Protein AF-A0AAD8FDP0-F1 (afdb_monomer_lite)

pLDDT: mean 71.99, std 13.49, range [44.97, 88.5]

Secondary structure (DSSP, 8-state):
--EEEEEEESS-EEEEEES-SEEEEEEES-EEEEEEE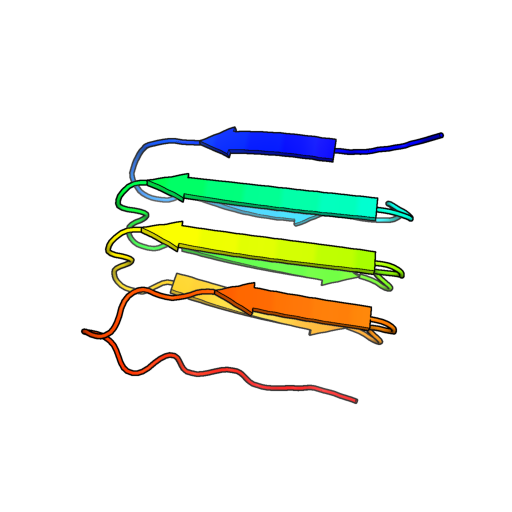ES-SEEEEEEES-EEEEEEEES-SEEEEE--SS-------B-

Organism: Biomphalaria pfeifferi (NCBI:txid112525)

Radius of gyration: 11.82 Å;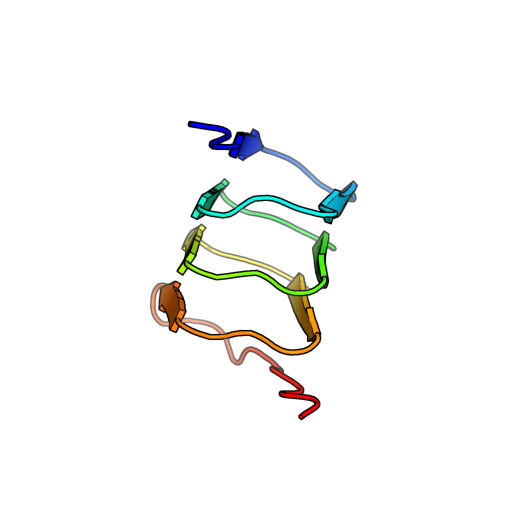 chains: 1; bounding box: 33×24×30 Å

Foldseek 3Di:
DDEDEDEDEDEDDEDEDEDDQEYEAEYEAYECYEYEYEAHEHYEAEYENYYNYAYYYHNYHHYDYDYDPDDDYDHPPDD

Sequence (79 aa):
MLSLLATLSGTMTGYLIELFMYTDITLYNPRYTDITLYNPRYTDITLYNPRYTDITLYNPRYTDITLPIHYFPSFPLLN

Structure (mmCIF, N/CA/C/O backbone):
data_AF-A0AAD8FDP0-F1
#
_entry.id   AF-A0AAD8FDP0-F1
#
loop_
_atom_site.group_PDB
_atom_site.id
_atom_site.type_symbol
_atom_site.label_atom_id
_atom_site.label_alt_id
_atom_site.label_comp_id
_atom_site.label_asym_id
_atom_site.label_entity_id
_atom_site.label_seq_id
_atom_site.pdbx_PDB_ins_code
_atom_site.Cartn_x
_atom_site.Cartn_y
_atom_site.Cartn_z
_atom_site.occupancy
_atom_site.B_iso_or_equiv
_atom_site.auth_seq_id
_atom_site.auth_comp_id
_atom_site.auth_asym_id
_atom_site.auth_atom_id
_atom_site.pdbx_PDB_model_num
ATOM 1 N N . MET A 1 1 ? -21.261 3.037 3.568 1.00 47.97 1 MET A N 1
ATOM 2 C CA . MET A 1 1 ? -20.018 2.359 3.986 1.00 47.97 1 MET A CA 1
ATOM 3 C C . MET A 1 1 ? -18.922 2.933 3.107 1.00 47.97 1 MET A C 1
ATOM 5 O O . MET A 1 1 ? -19.068 2.851 1.897 1.00 47.97 1 MET A O 1
ATOM 9 N N . LEU A 1 2 ? -17.964 3.667 3.676 1.00 51.69 2 LEU A N 1
ATOM 10 C CA . LEU A 1 2 ? -16.955 4.378 2.888 1.00 51.69 2 LEU A CA 1
ATOM 11 C C . LEU A 1 2 ? -15.797 3.405 2.616 1.00 51.69 2 LEU A C 1
ATOM 13 O O . LEU A 1 2 ? -15.042 3.090 3.534 1.00 51.69 2 LEU A O 1
ATOM 17 N N . SER A 1 3 ? -15.734 2.873 1.397 1.00 57.03 3 SER A N 1
ATOM 18 C CA . SER A 1 3 ? -14.679 1.980 0.903 1.00 57.03 3 SER A CA 1
ATOM 19 C C . SER A 1 3 ? -13.951 2.669 -0.247 1.00 57.03 3 SER A C 1
ATOM 21 O O . SER A 1 3 ? -14.607 3.189 -1.154 1.00 57.03 3 SER A O 1
ATOM 23 N N . LEU A 1 4 ? -12.621 2.675 -0.221 1.00 62.94 4 LEU A N 1
ATOM 24 C CA . LEU A 1 4 ? -11.802 3.133 -1.341 1.00 62.94 4 LEU A CA 1
ATOM 25 C C . LEU A 1 4 ? -11.302 1.911 -2.112 1.00 62.94 4 LEU A C 1
ATOM 27 O O . LEU A 1 4 ? -10.590 1.094 -1.539 1.00 62.94 4 LEU A O 1
ATOM 31 N N . LEU A 1 5 ? -11.655 1.816 -3.398 1.00 58.19 5 LEU A N 1
ATOM 32 C CA . LEU A 1 5 ? -11.039 0.877 -4.335 1.00 58.19 5 LEU A CA 1
ATOM 33 C C . LEU A 1 5 ? -10.131 1.671 -5.271 1.00 58.19 5 LEU A C 1
ATOM 35 O O . LEU A 1 5 ? -10.614 2.438 -6.106 1.00 58.19 5 LEU A O 1
ATOM 39 N N . ALA A 1 6 ? -8.823 1.487 -5.132 1.00 58.19 6 ALA A N 1
ATOM 40 C CA . ALA A 1 6 ? -7.842 2.131 -5.993 1.00 58.19 6 ALA A CA 1
ATOM 41 C C . ALA A 1 6 ? -7.103 1.068 -6.820 1.00 58.19 6 ALA A C 1
ATOM 43 O O . ALA A 1 6 ? -6.392 0.222 -6.279 1.00 58.19 6 ALA A O 1
ATOM 44 N N . THR A 1 7 ? -7.289 1.102 -8.144 1.00 53.06 7 THR A N 1
ATOM 45 C CA . THR A 1 7 ? -6.483 0.335 -9.110 1.00 53.06 7 THR A CA 1
ATOM 46 C C . THR A 1 7 ? -5.627 1.324 -9.880 1.00 53.06 7 THR A C 1
ATOM 48 O O . THR A 1 7 ? -6.158 2.152 -10.618 1.00 53.06 7 THR A O 1
ATOM 51 N N . LEU A 1 8 ? -4.313 1.287 -9.674 1.00 57.56 8 LEU A N 1
ATOM 52 C CA . LEU A 1 8 ? -3.405 2.295 -10.220 1.00 57.56 8 LEU A CA 1
ATOM 53 C C . LEU A 1 8 ? -2.234 1.602 -10.923 1.00 57.56 8 LEU A C 1
ATOM 55 O O . LEU A 1 8 ? -1.684 0.617 -10.426 1.00 57.56 8 LEU A O 1
ATOM 59 N N . SER A 1 9 ? -1.867 2.115 -12.098 1.00 46.88 9 SER A N 1
ATOM 60 C CA . SER A 1 9 ? -0.731 1.648 -12.896 1.00 46.88 9 SER A CA 1
ATOM 61 C C . SER A 1 9 ? 0.219 2.809 -13.176 1.00 46.88 9 SER A C 1
ATOM 63 O O . SER A 1 9 ? -0.229 3.843 -13.670 1.00 46.88 9 SER A O 1
ATOM 65 N N . GLY A 1 10 ? 1.520 2.621 -12.959 1.00 56.25 10 GLY A N 1
ATOM 66 C CA . GLY A 1 10 ? 2.543 3.582 -13.389 1.00 56.25 10 GLY A CA 1
ATOM 67 C C . GLY A 1 10 ? 3.266 4.322 -12.263 1.00 56.25 10 GLY A C 1
ATOM 68 O O . GLY A 1 10 ? 2.969 4.169 -11.085 1.00 56.25 10 GLY A O 1
ATOM 69 N N . THR A 1 11 ? 4.318 5.036 -12.666 1.00 53.47 11 THR A N 1
ATOM 70 C CA . THR A 1 11 ? 5.498 5.378 -11.865 1.00 53.47 11 THR A CA 1
ATOM 71 C C . THR A 1 11 ? 5.396 6.739 -11.182 1.00 53.47 11 THR A C 1
ATOM 73 O O . THR A 1 11 ? 5.121 7.729 -11.856 1.00 53.47 11 THR A O 1
ATOM 76 N N . MET A 1 12 ? 5.746 6.776 -9.893 1.00 49.88 12 MET A N 1
ATOM 77 C CA . MET A 1 12 ? 5.733 7.943 -9.001 1.00 49.88 12 MET A CA 1
ATOM 78 C C . MET A 1 12 ? 4.343 8.484 -8.686 1.00 49.88 12 MET A C 1
ATOM 80 O O . MET A 1 12 ? 3.806 9.371 -9.346 1.00 49.88 12 MET A O 1
ATOM 84 N N . THR A 1 13 ? 3.759 7.946 -7.620 1.00 59.91 13 THR A N 1
ATOM 85 C CA . THR A 1 13 ? 2.537 8.480 -7.023 1.00 59.91 13 THR A CA 1
ATOM 86 C C . THR A 1 13 ? 2.585 8.235 -5.520 1.00 59.91 13 THR A C 1
ATOM 88 O O . THR A 1 13 ? 2.831 7.108 -5.094 1.00 59.91 13 THR A O 1
ATOM 91 N N . GLY A 1 14 ? 2.402 9.297 -4.734 1.00 54.47 14 GLY A N 1
ATOM 92 C CA . GLY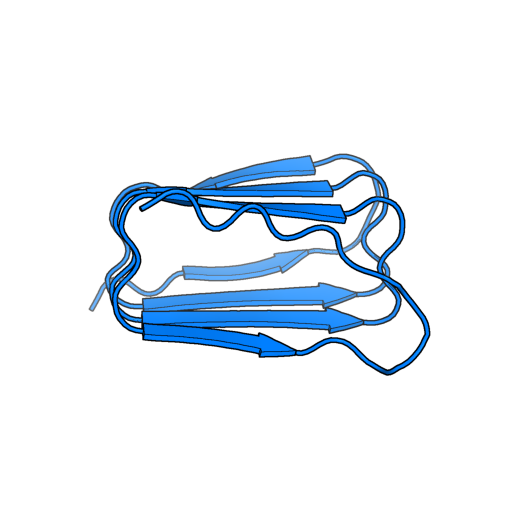 A 1 14 ? 2.199 9.214 -3.290 1.00 54.47 14 GLY A CA 1
ATOM 93 C C . GLY A 1 14 ? 0.705 9.221 -2.991 1.00 54.47 14 GLY A C 1
ATOM 94 O O . GLY A 1 14 ? -0.013 10.082 -3.506 1.00 54.47 14 GLY A O 1
ATOM 95 N N . TYR A 1 15 ? 0.236 8.271 -2.183 1.00 65.00 15 TYR A N 1
ATOM 96 C CA . TYR A 1 15 ? -1.167 8.188 -1.771 1.00 65.00 15 TYR A CA 1
ATOM 97 C C . TYR A 1 15 ? -1.288 8.470 -0.276 1.00 65.00 15 TYR A C 1
ATOM 99 O O . TYR A 1 15 ? -0.686 7.777 0.543 1.00 65.00 15 TYR A O 1
ATOM 107 N N . LEU A 1 16 ? -2.095 9.476 0.063 1.00 62.31 16 LEU A N 1
ATOM 108 C CA . LEU A 1 16 ? -2.486 9.793 1.431 1.00 62.31 16 LEU A CA 1
ATOM 109 C C . LEU A 1 16 ? -3.975 9.496 1.576 1.00 62.31 16 LEU A C 1
ATOM 111 O O . LEU A 1 16 ? -4.805 10.047 0.850 1.00 62.31 16 LEU A O 1
ATOM 115 N N . ILE A 1 17 ? -4.300 8.594 2.497 1.00 67.38 17 ILE A N 1
ATOM 116 C CA . ILE A 1 17 ? -5.670 8.156 2.754 1.00 67.38 17 ILE A CA 1
ATOM 117 C C . ILE A 1 17 ? -5.956 8.378 4.241 1.00 67.38 17 ILE A C 1
ATOM 119 O O . ILE A 1 17 ? -5.399 7.712 5.116 1.00 67.38 17 ILE A O 1
ATOM 123 N N . GLU A 1 18 ? -6.842 9.331 4.517 1.00 58.94 18 GLU A N 1
ATOM 124 C CA . GLU A 1 18 ? -7.308 9.681 5.855 1.00 58.94 18 GLU A CA 1
ATOM 125 C C . GLU A 1 18 ? -8.762 9.203 5.998 1.00 58.94 18 GLU A C 1
ATOM 127 O O . GLU A 1 18 ? -9.644 9.640 5.262 1.00 58.94 18 GLU A O 1
ATOM 132 N N . LEU A 1 19 ? -9.029 8.315 6.963 1.00 57.91 19 LEU A N 1
ATOM 133 C CA . LEU A 1 19 ? -10.376 7.980 7.463 1.00 57.91 19 LEU A CA 1
ATOM 134 C C . LEU A 1 19 ? -11.248 6.930 6.727 1.00 57.91 19 LEU A C 1
ATOM 136 O O . LEU A 1 19 ? -12.477 6.958 6.853 1.00 57.91 19 LEU A O 1
ATOM 140 N N . PHE A 1 20 ? -10.668 5.930 6.059 1.00 66.19 20 PHE A N 1
ATOM 141 C CA . PHE A 1 20 ? -11.451 4.788 5.556 1.00 66.19 20 PHE A CA 1
ATOM 142 C C . PHE A 1 20 ? -11.504 3.633 6.564 1.00 66.19 20 PHE A C 1
ATOM 144 O O . PHE A 1 20 ? -10.495 3.211 7.129 1.00 66.19 20 PHE A O 1
ATOM 151 N N . MET A 1 21 ? -12.712 3.103 6.789 1.00 71.88 21 MET A N 1
ATOM 152 C CA . MET A 1 21 ? -12.910 1.909 7.624 1.00 71.88 21 MET A CA 1
ATOM 153 C C . MET A 1 21 ? -12.350 0.662 6.929 1.00 71.88 21 MET A C 1
ATOM 155 O O . MET A 1 21 ? -11.779 -0.190 7.600 1.00 71.88 21 MET A O 1
ATOM 159 N N . TYR A 1 22 ? -12.503 0.591 5.604 1.00 80.44 22 TYR A N 1
ATOM 160 C CA . TYR A 1 22 ? -12.028 -0.491 4.743 1.00 80.44 22 TYR A CA 1
ATOM 161 C C . TYR A 1 22 ? -11.233 0.116 3.586 1.00 80.44 22 TYR A C 1
ATOM 163 O O . TYR A 1 22 ? -11.752 0.993 2.884 1.00 80.44 22 TYR A O 1
ATOM 171 N N . THR A 1 23 ? -9.993 -0.330 3.415 1.00 81.00 23 THR A N 1
ATOM 172 C CA . THR A 1 23 ? -9.076 0.169 2.387 1.00 81.00 23 THR A CA 1
ATOM 173 C C . THR A 1 23 ? -8.522 -1.003 1.592 1.00 81.00 23 THR A C 1
ATOM 175 O O . THR A 1 23 ? -7.739 -1.772 2.141 1.00 81.00 23 THR A O 1
ATOM 178 N N . ASP A 1 24 ? -8.875 -1.082 0.307 1.00 85.12 24 ASP A N 1
ATOM 179 C CA . ASP A 1 24 ? -8.390 -2.126 -0.598 1.00 85.12 24 ASP A CA 1
ATOM 180 C C . ASP A 1 24 ? -7.540 -1.494 -1.703 1.00 85.12 24 ASP A C 1
ATOM 182 O O . ASP A 1 24 ? -8.026 -0.725 -2.544 1.00 85.12 24 ASP A O 1
ATOM 186 N N . ILE A 1 25 ? -6.247 -1.814 -1.712 1.00 82.38 25 ILE A N 1
ATOM 187 C CA . ILE A 1 25 ? -5.287 -1.282 -2.683 1.00 82.38 25 ILE A CA 1
ATOM 188 C C . ILE A 1 25 ? -4.716 -2.438 -3.493 1.00 82.38 25 ILE A C 1
ATOM 190 O O . ILE A 1 25 ? -4.094 -3.348 -2.950 1.00 82.38 25 ILE A O 1
ATOM 194 N N . THR A 1 26 ? -4.877 -2.382 -4.816 1.00 85.44 26 THR A N 1
ATOM 195 C CA . THR A 1 26 ? -4.236 -3.332 -5.734 1.00 85.44 26 THR A CA 1
ATOM 196 C C . THR A 1 26 ? -3.404 -2.585 -6.765 1.00 85.44 26 THR A C 1
ATOM 198 O O . THR A 1 26 ? -3.943 -1.823 -7.570 1.00 85.44 26 THR A O 1
ATOM 201 N N . LEU A 1 27 ? -2.089 -2.821 -6.767 1.00 80.56 27 LEU A N 1
ATOM 202 C CA . LEU A 1 27 ? -1.155 -2.183 -7.698 1.00 80.56 27 LEU A CA 1
ATOM 203 C C . LEU A 1 27 ? -0.442 -3.212 -8.576 1.00 80.56 27 LEU A C 1
ATOM 205 O O . LEU A 1 27 ? 0.064 -4.226 -8.090 1.00 80.56 27 LEU A O 1
ATOM 209 N N . TYR A 1 28 ? -0.328 -2.897 -9.867 1.00 83.25 28 TYR A N 1
ATOM 210 C CA . TYR A 1 28 ? 0.419 -3.692 -10.841 1.00 83.25 28 TYR A CA 1
ATOM 211 C C . TYR A 1 28 ? 1.684 -2.953 -11.275 1.00 83.25 28 TYR A C 1
ATOM 213 O O . TYR A 1 28 ? 1.629 -1.819 -11.749 1.00 83.25 28 TYR A O 1
ATOM 221 N N . ASN A 1 29 ? 2.830 -3.610 -11.101 1.00 81.06 29 ASN A N 1
ATOM 222 C CA . ASN A 1 29 ? 4.167 -3.094 -11.379 1.00 81.06 29 ASN A CA 1
ATOM 223 C C . ASN A 1 29 ? 4.435 -1.683 -10.807 1.00 81.06 29 ASN A C 1
ATOM 225 O O . ASN A 1 29 ? 4.998 -0.853 -11.536 1.00 81.06 29 ASN A O 1
ATOM 229 N N . PRO A 1 30 ? 4.063 -1.375 -9.544 1.00 78.38 30 PRO A N 1
ATOM 230 C CA . PRO A 1 30 ? 4.320 -0.053 -8.985 1.00 78.38 30 PRO A CA 1
ATOM 231 C C . PRO A 1 30 ? 5.828 0.213 -8.944 1.00 78.38 30 PRO A C 1
ATOM 233 O O . PRO A 1 30 ? 6.626 -0.689 -8.662 1.00 78.38 30 PRO A O 1
ATOM 236 N N . ARG A 1 31 ? 6.227 1.448 -9.268 1.00 78.31 31 ARG A N 1
ATOM 237 C CA . ARG A 1 31 ? 7.624 1.889 -9.177 1.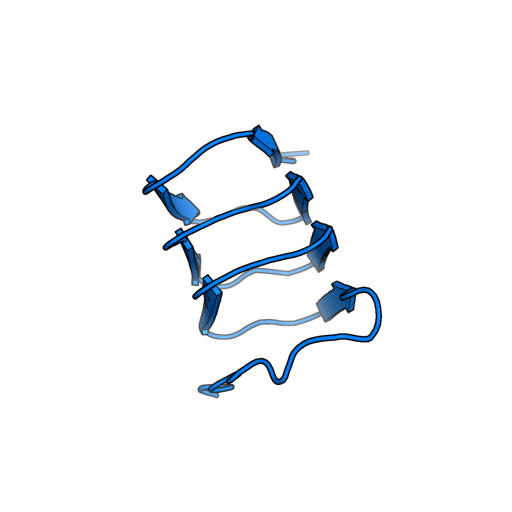00 78.31 31 ARG A CA 1
ATOM 238 C C . ARG A 1 31 ? 7.705 3.222 -8.457 1.00 78.31 31 ARG A C 1
ATOM 240 O O . ARG A 1 31 ?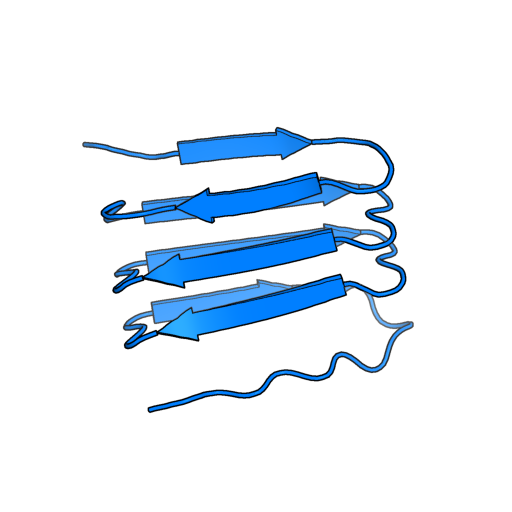 7.028 4.155 -8.896 1.00 78.31 31 ARG A O 1
ATOM 247 N N . TYR A 1 32 ? 8.584 3.309 -7.458 1.00 78.25 32 TYR A N 1
ATOM 248 C CA . TYR A 1 32 ? 8.806 4.525 -6.668 1.00 78.25 32 TYR A CA 1
ATOM 249 C C . TYR A 1 32 ? 7.478 5.023 -6.083 1.00 78.25 32 TYR A C 1
ATOM 251 O O . TYR A 1 32 ? 6.933 6.041 -6.509 1.00 78.25 32 TYR A O 1
ATOM 259 N N . THR A 1 33 ? 6.877 4.210 -5.220 1.00 77.62 33 THR A N 1
ATOM 260 C CA . THR A 1 33 ? 5.505 4.412 -4.737 1.00 77.62 33 THR A CA 1
ATOM 261 C C . THR A 1 33 ? 5.491 4.437 -3.222 1.00 77.62 33 THR A C 1
ATOM 263 O O . THR A 1 33 ? 5.945 3.480 -2.605 1.00 77.62 33 THR A O 1
ATOM 266 N N . ASP A 1 34 ? 4.887 5.476 -2.655 1.00 80.88 34 ASP A N 1
ATOM 267 C CA . ASP A 1 34 ? 4.698 5.614 -1.215 1.00 80.88 34 ASP A CA 1
ATOM 268 C C . ASP A 1 34 ? 3.203 5.544 -0.893 1.00 80.88 34 ASP A C 1
ATOM 270 O O . ASP A 1 34 ? 2.386 6.266 -1.479 1.00 80.88 34 ASP A O 1
ATOM 274 N N . ILE A 1 35 ? 2.834 4.665 0.035 1.00 80.94 35 ILE A N 1
ATOM 275 C CA . ILE A 1 35 ? 1.463 4.531 0.536 1.00 80.94 35 ILE A CA 1
ATOM 276 C C . ILE A 1 35 ? 1.468 4.871 2.022 1.00 80.94 35 ILE A C 1
ATOM 278 O O . ILE A 1 35 ? 2.099 4.167 2.810 1.00 80.94 35 ILE A O 1
ATOM 282 N N . THR A 1 36 ? 0.715 5.899 2.412 1.00 82.88 36 THR A N 1
ATOM 283 C CA . THR A 1 36 ? 0.568 6.300 3.816 1.00 82.88 36 THR A CA 1
ATOM 284 C C . THR A 1 36 ? -0.899 6.268 4.233 1.00 82.88 36 THR A C 1
ATOM 286 O O . THR A 1 36 ? -1.734 6.970 3.654 1.00 82.88 36 THR A O 1
ATOM 289 N N . LEU A 1 37 ? -1.213 5.469 5.259 1.00 79.88 37 LEU A N 1
ATOM 290 C CA . LEU A 1 37 ? -2.559 5.354 5.836 1.00 79.88 37 LEU A CA 1
ATOM 291 C C . LEU A 1 37 ? -2.562 5.787 7.309 1.00 79.88 37 LEU A C 1
ATOM 293 O O . LEU A 1 37 ? -1.746 5.309 8.104 1.00 79.88 37 LEU A O 1
ATOM 297 N N . TYR A 1 38 ? -3.529 6.626 7.693 1.00 81.81 38 TYR A N 1
ATOM 298 C CA . TYR A 1 38 ? -3.749 7.037 9.085 1.00 81.81 38 TYR A CA 1
ATOM 299 C C . TYR A 1 38 ? -4.987 6.363 9.684 1.00 81.81 38 TYR A C 1
ATOM 301 O O . TYR A 1 38 ? -6.096 6.484 9.159 1.00 81.81 38 TYR A O 1
ATOM 309 N N . ASN A 1 39 ? -4.792 5.668 10.808 1.00 82.62 39 ASN A N 1
ATOM 310 C CA . ASN A 1 39 ? -5.817 4.958 11.576 1.00 82.62 39 ASN A CA 1
ATOM 311 C C . ASN A 1 39 ? -6.708 3.994 10.754 1.00 82.62 39 ASN A C 1
ATOM 313 O O . ASN A 1 39 ? -7.930 3.979 10.967 1.00 82.62 39 ASN A O 1
ATOM 317 N N . PRO A 1 40 ? -6.157 3.172 9.836 1.00 81.31 40 PRO A N 1
ATOM 318 C CA . PRO A 1 40 ? -6.973 2.214 9.102 1.00 81.31 40 PRO A CA 1
ATOM 319 C C . PRO A 1 40 ? -7.541 1.133 10.034 1.00 81.31 40 PRO A C 1
ATOM 321 O O . PRO A 1 40 ? -6.843 0.613 10.913 1.00 81.31 40 PRO A O 1
ATOM 324 N N . ARG A 1 41 ? -8.816 0.761 9.841 1.00 84.19 41 ARG A N 1
ATOM 325 C CA . ARG A 1 41 ? -9.420 -0.350 10.600 1.00 84.19 41 ARG A CA 1
ATOM 326 C C . ARG A 1 41 ? -9.216 -1.700 9.925 1.00 84.19 41 ARG A C 1
ATOM 328 O O . ARG A 1 41 ? -8.756 -2.611 10.600 1.00 84.19 41 ARG A O 1
ATOM 335 N N . TYR A 1 42 ? -9.559 -1.807 8.648 1.00 85.75 42 TYR A N 1
ATOM 336 C CA . TYR A 1 42 ? -9.373 -3.002 7.828 1.00 85.75 42 TYR A CA 1
ATOM 337 C C . TYR A 1 42 ? -8.650 -2.593 6.548 1.00 85.75 42 TYR A C 1
ATOM 339 O O . TYR A 1 42 ? -9.061 -1.637 5.881 1.00 85.75 42 TYR A O 1
ATOM 347 N N . THR A 1 43 ? -7.531 -3.236 6.242 1.00 84.94 43 THR A N 1
ATOM 348 C CA . THR A 1 43 ? -6.697 -2.872 5.097 1.00 84.94 43 THR A CA 1
ATOM 349 C C . THR A 1 43 ? -6.150 -4.101 4.409 1.00 84.94 43 THR A C 1
ATOM 351 O O . THR A 1 43 ? -5.429 -4.873 5.033 1.00 84.94 43 THR A O 1
ATOM 354 N N . ASP A 1 44 ? -6.427 -4.193 3.114 1.00 88.19 44 ASP A N 1
ATOM 355 C CA . ASP A 1 44 ? -5.880 -5.195 2.215 1.00 88.19 44 ASP A CA 1
ATOM 356 C C . ASP A 1 44 ? -5.031 -4.496 1.146 1.00 88.19 44 ASP A C 1
ATOM 358 O O . ASP A 1 44 ? -5.514 -3.666 0.368 1.00 88.19 44 ASP A O 1
ATOM 362 N N . ILE A 1 45 ? -3.737 -4.817 1.093 1.00 85.44 45 ILE A N 1
ATOM 363 C CA . ILE A 1 45 ? -2.825 -4.292 0.069 1.00 85.44 45 ILE A CA 1
ATOM 364 C C . ILE A 1 45 ? -2.226 -5.452 -0.717 1.00 85.44 45 ILE A C 1
ATOM 366 O O . ILE A 1 45 ? -1.523 -6.300 -0.171 1.00 85.44 45 ILE A O 1
ATOM 370 N N . THR A 1 46 ? -2.442 -5.456 -2.029 1.00 87.25 46 THR A N 1
ATOM 371 C CA . THR A 1 46 ? -1.852 -6.429 -2.953 1.00 87.25 46 THR A CA 1
ATOM 372 C C . THR A 1 46 ? -0.974 -5.718 -3.975 1.00 87.25 46 THR A C 1
ATOM 374 O O . THR A 1 46 ? -1.447 -4.863 -4.727 1.00 87.25 46 THR A O 1
ATOM 377 N N . LEU A 1 47 ? 0.309 -6.085 -4.042 1.00 83.69 47 LEU A N 1
ATOM 378 C CA . LEU A 1 47 ? 1.247 -5.518 -5.016 1.00 83.69 47 LEU A CA 1
ATOM 379 C C . LEU A 1 47 ? 1.807 -6.604 -5.929 1.00 83.69 47 LEU A C 1
ATOM 381 O O . LEU A 1 47 ? 2.440 -7.543 -5.458 1.00 83.69 47 LEU A O 1
ATOM 385 N N . TYR A 1 48 ? 1.679 -6.435 -7.242 1.00 84.88 48 TYR A N 1
ATOM 386 C CA . TYR A 1 48 ? 2.283 -7.330 -8.227 1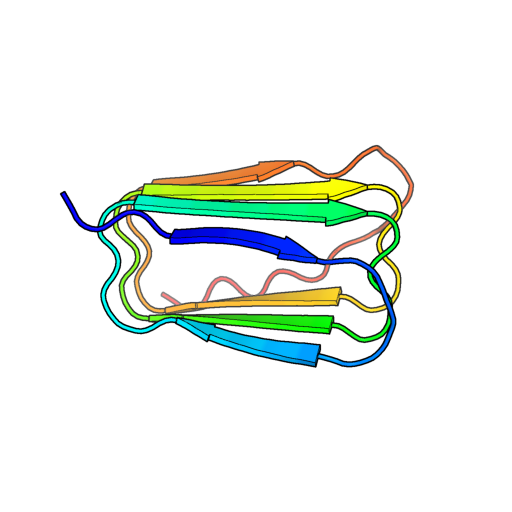.00 84.88 48 TYR A CA 1
ATOM 387 C C . TYR A 1 48 ? 3.581 -6.733 -8.779 1.00 84.88 48 TYR A C 1
ATOM 389 O O . TYR A 1 48 ? 3.564 -5.676 -9.404 1.00 84.88 48 TYR A O 1
ATOM 397 N N . ASN A 1 49 ? 4.712 -7.423 -8.581 1.00 83.38 49 ASN A N 1
ATOM 398 C CA . ASN A 1 49 ? 6.047 -7.010 -9.049 1.00 83.38 49 ASN A CA 1
ATOM 399 C C . ASN A 1 49 ? 6.422 -5.547 -8.673 1.00 83.38 49 ASN A C 1
ATOM 401 O O . ASN A 1 49 ? 6.730 -4.743 -9.566 1.00 83.38 49 ASN A O 1
ATOM 405 N N . PRO A 1 50 ? 6.384 -5.179 -7.377 1.00 79.31 50 PRO A N 1
ATOM 406 C CA . PRO A 1 50 ? 6.737 -3.833 -6.930 1.00 79.31 50 PRO A CA 1
ATOM 407 C C . PRO A 1 50 ? 8.238 -3.546 -7.061 1.00 79.31 50 PRO A C 1
ATOM 409 O O . PRO A 1 50 ? 9.072 -4.447 -6.959 1.00 79.31 50 PRO A O 1
ATOM 412 N N . ARG A 1 51 ? 8.596 -2.275 -7.270 1.00 80.06 51 ARG A N 1
ATOM 413 C CA . ARG A 1 51 ? 9.982 -1.783 -7.223 1.00 80.06 51 ARG A CA 1
ATOM 414 C C . ARG A 1 51 ? 10.049 -0.476 -6.447 1.00 80.06 51 ARG A C 1
ATOM 416 O O . ARG A 1 51 ? 9.448 0.498 -6.881 1.00 80.06 51 ARG A O 1
ATOM 423 N N . TYR A 1 52 ? 10.847 -0.434 -5.381 1.00 78.44 52 TYR A N 1
ATOM 424 C CA . TYR A 1 52 ? 10.983 0.757 -4.530 1.00 78.44 52 TYR A CA 1
ATOM 425 C C . TYR A 1 52 ? 9.601 1.240 -4.061 1.00 78.44 52 TYR A C 1
ATOM 427 O O . TYR A 1 52 ? 9.089 2.255 -4.531 1.00 78.44 52 TYR A O 1
ATOM 435 N N . THR A 1 53 ? 8.944 0.424 -3.237 1.00 77.25 53 THR A N 1
ATOM 436 C CA . THR A 1 53 ? 7.613 0.720 -2.704 1.00 77.25 53 THR A CA 1
ATOM 437 C C . THR A 1 53 ? 7.673 0.708 -1.191 1.00 77.25 53 THR A C 1
ATOM 439 O O . THR A 1 53 ? 8.042 -0.320 -0.622 1.00 77.25 53 THR A O 1
ATOM 442 N N . ASP A 1 54 ? 7.271 1.813 -0.575 1.00 81.88 54 ASP A N 1
ATOM 443 C CA . ASP A 1 54 ? 7.185 1.959 0.870 1.00 81.88 54 ASP A CA 1
ATOM 444 C C . ASP A 1 54 ? 5.715 2.053 1.299 1.00 81.88 54 ASP A C 1
ATOM 446 O O . ASP A 1 54 ? 4.889 2.728 0.677 1.00 81.88 54 ASP A O 1
ATOM 450 N N . ILE A 1 55 ? 5.371 1.330 2.366 1.00 82.38 55 ILE A N 1
ATOM 451 C CA . ILE A 1 55 ? 4.037 1.339 2.971 1.00 82.38 55 ILE A CA 1
ATOM 452 C C . ILE A 1 55 ? 4.195 1.740 4.433 1.00 82.38 55 ILE A C 1
ATOM 454 O O . ILE A 1 55 ? 4.869 1.051 5.199 1.00 82.38 55 ILE A O 1
ATOM 458 N N . THR A 1 56 ? 3.541 2.831 4.820 1.00 83.56 56 THR A N 1
ATOM 459 C CA . THR A 1 56 ? 3.521 3.346 6.191 1.00 83.56 56 THR A CA 1
ATOM 460 C C . THR A 1 56 ? 2.093 3.349 6.723 1.00 83.56 56 THR A C 1
ATOM 462 O O . THR A 1 56 ? 1.184 3.918 6.116 1.00 83.56 56 THR A O 1
ATOM 465 N N . LEU A 1 57 ? 1.893 2.722 7.882 1.00 82.88 57 LEU A N 1
ATOM 466 C CA . LEU A 1 57 ? 0.600 2.629 8.558 1.00 82.88 57 LEU A CA 1
ATOM 467 C C . LEU A 1 57 ? 0.720 3.213 9.962 1.00 82.88 57 LEU A C 1
ATOM 469 O O . LEU A 1 57 ? 1.530 2.735 10.753 1.00 82.88 57 LEU A O 1
ATOM 473 N N . TYR A 1 58 ? -0.115 4.196 10.289 1.00 84.06 58 TYR A N 1
ATOM 474 C CA . TYR A 1 58 ? -0.190 4.756 11.638 1.00 84.06 58 TYR A CA 1
ATOM 475 C C . TYR A 1 58 ? -1.399 4.195 12.384 1.00 84.06 58 TYR A C 1
ATOM 477 O O . TYR A 1 58 ? -2.539 4.394 11.959 1.00 84.06 58 TYR A O 1
ATOM 485 N N . ASN A 1 59 ? -1.150 3.528 13.515 1.00 85.31 59 ASN A N 1
ATOM 486 C CA . ASN A 1 59 ? -2.167 2.925 14.383 1.00 85.31 59 ASN A CA 1
ATOM 487 C C . ASN A 1 59 ? -3.171 1.996 13.644 1.00 85.31 59 ASN A C 1
ATOM 489 O O . ASN A 1 59 ? -4.389 2.220 13.725 1.00 85.31 59 ASN A O 1
ATOM 493 N N . PRO A 1 60 ? -2.691 0.986 12.884 1.00 84.25 60 PRO A N 1
ATOM 494 C CA . PRO A 1 60 ? -3.559 0.033 12.196 1.00 84.25 60 PRO A CA 1
ATOM 495 C C . PRO A 1 60 ? -4.241 -0.933 13.177 1.00 84.25 60 PRO A C 1
ATOM 497 O O . PRO A 1 60 ? -3.708 -1.227 14.248 1.00 84.25 60 PRO A O 1
ATOM 500 N N . ARG A 1 61 ? -5.412 -1.468 12.801 1.00 86.25 61 ARG A N 1
ATOM 501 C CA . ARG A 1 61 ? -6.061 -2.562 13.554 1.00 86.25 61 ARG A CA 1
ATOM 502 C C . ARG A 1 61 ? -5.914 -3.923 12.884 1.00 86.25 61 ARG A C 1
ATOM 504 O O . ARG A 1 61 ? -5.373 -4.834 13.500 1.00 86.25 61 ARG A O 1
ATOM 511 N N . TYR A 1 62 ? -6.415 -4.061 11.660 1.00 84.94 62 TYR A N 1
ATOM 512 C CA . TYR A 1 62 ? -6.362 -5.297 10.883 1.00 84.94 62 TYR A CA 1
ATOM 513 C C . TYR A 1 62 ? -5.774 -4.990 9.509 1.00 84.94 62 TYR A C 1
ATOM 515 O O . TYR A 1 62 ? -6.329 -4.170 8.773 1.00 84.94 62 TYR A O 1
ATOM 523 N N . THR A 1 63 ? -4.653 -5.634 9.192 1.00 83.94 63 THR A N 1
ATOM 524 C CA . THR A 1 63 ? -3.884 -5.380 7.974 1.00 83.94 63 THR A CA 1
ATOM 525 C C . THR A 1 63 ? -3.401 -6.691 7.378 1.00 83.94 63 THR A C 1
ATOM 527 O O . THR A 1 63 ? -2.685 -7.431 8.053 1.00 83.94 63 THR A O 1
ATOM 530 N N . ASP A 1 64 ? -3.688 -6.892 6.097 1.00 88.50 64 ASP A N 1
ATOM 531 C CA . ASP A 1 64 ? -3.108 -7.942 5.273 1.00 88.50 64 ASP A CA 1
ATOM 532 C C . ASP A 1 64 ? -2.359 -7.316 4.084 1.00 88.50 64 ASP A C 1
ATOM 534 O O . ASP A 1 64 ? -2.868 -6.460 3.355 1.00 88.50 64 ASP A O 1
ATOM 538 N N . ILE A 1 65 ? -1.098 -7.721 3.899 1.00 85.31 65 ILE A N 1
ATOM 539 C CA . ILE A 1 65 ? -0.250 -7.265 2.789 1.00 85.31 65 ILE A CA 1
ATOM 540 C C . ILE A 1 65 ? 0.256 -8.485 2.027 1.00 85.31 65 ILE A C 1
ATOM 542 O O . ILE A 1 65 ? 0.967 -9.325 2.579 1.00 85.31 65 ILE A O 1
ATOM 546 N N . THR A 1 66 ? -0.069 -8.556 0.737 1.00 87.50 66 THR A N 1
ATOM 547 C CA . THR A 1 66 ? 0.326 -9.655 -0.149 1.00 87.50 66 THR A CA 1
ATOM 548 C C . THR A 1 66 ? 1.335 -9.190 -1.195 1.00 87.50 66 THR A C 1
ATOM 550 O O . THR A 1 66 ? 1.077 -8.263 -1.968 1.00 87.50 66 THR A O 1
ATOM 553 N N . LEU A 1 67 ? 2.474 -9.890 -1.251 1.00 79.62 67 LEU A N 1
ATOM 554 C CA . LEU A 1 67 ? 3.557 -9.678 -2.214 1.00 79.62 67 LEU A CA 1
ATOM 555 C C . LEU A 1 67 ? 3.959 -11.014 -2.869 1.00 79.62 67 LEU A C 1
ATOM 557 O O . LEU A 1 67 ? 4.380 -11.931 -2.161 1.00 79.62 67 LEU A O 1
ATOM 561 N N . PRO A 1 68 ? 3.902 -11.154 -4.206 1.00 70.88 68 PRO A N 1
ATOM 562 C CA . PRO A 1 68 ? 4.487 -12.286 -4.905 1.00 70.88 68 PRO A CA 1
ATOM 563 C C . PRO A 1 68 ? 6.007 -12.309 -4.704 1.00 70.88 68 PRO A C 1
ATOM 565 O O . PRO A 1 68 ? 6.704 -11.309 -4.876 1.00 70.88 68 PRO A O 1
ATOM 568 N N . ILE A 1 69 ? 6.490 -13.483 -4.322 1.00 55.09 69 ILE A N 1
ATOM 569 C CA . ILE A 1 69 ? 7.831 -13.816 -3.838 1.00 55.09 69 ILE A CA 1
ATOM 570 C C . ILE A 1 69 ? 8.918 -13.417 -4.852 1.00 55.09 69 ILE A C 1
ATOM 572 O O . ILE A 1 69 ? 9.254 -14.204 -5.724 1.00 55.09 69 ILE A O 1
ATOM 576 N N . HIS A 1 70 ? 9.459 -12.198 -4.766 1.00 53.25 70 HIS A N 1
ATOM 577 C CA . HIS A 1 70 ? 10.742 -11.822 -5.393 1.00 53.25 70 HIS A CA 1
ATOM 578 C C . HIS A 1 70 ? 11.388 -10.543 -4.827 1.00 53.25 70 HIS A C 1
ATOM 580 O O . HIS A 1 70 ? 12.391 -10.082 -5.369 1.00 53.25 70 HIS A O 1
ATOM 586 N N . TYR A 1 71 ? 10.865 -9.967 -3.743 1.00 54.06 71 TYR A N 1
ATOM 587 C CA . TYR A 1 71 ? 11.364 -8.702 -3.201 1.00 54.06 71 TYR A CA 1
ATOM 588 C C . TYR A 1 71 ? 11.426 -8.726 -1.674 1.00 54.06 71 TYR A C 1
ATOM 590 O O . TYR A 1 71 ? 10.586 -9.345 -1.028 1.00 54.06 71 TYR A O 1
ATOM 598 N N . PHE A 1 72 ? 12.430 -8.043 -1.119 1.00 49.81 72 PHE A N 1
ATOM 599 C CA . PHE A 1 72 ? 12.561 -7.754 0.308 1.00 49.81 72 PHE A CA 1
ATOM 600 C C . PHE A 1 72 ? 11.880 -6.410 0.598 1.00 49.81 72 PHE A C 1
ATOM 602 O O . PHE A 1 72 ? 12.476 -5.372 0.307 1.00 49.81 72 PHE A O 1
ATOM 609 N N . PRO A 1 73 ? 10.640 -6.386 1.103 1.00 54.44 73 PRO A N 1
ATOM 610 C CA . PRO A 1 73 ? 10.023 -5.146 1.554 1.00 54.44 73 PRO A CA 1
ATOM 611 C C . PRO A 1 73 ? 10.634 -4.682 2.885 1.00 54.44 73 PRO A C 1
ATOM 613 O O . PRO A 1 73 ? 10.901 -5.489 3.779 1.00 54.44 73 PRO A O 1
ATOM 616 N N . SER A 1 74 ? 10.815 -3.374 3.038 1.00 56.00 74 SER A N 1
ATOM 617 C CA . SER A 1 74 ? 11.022 -2.718 4.329 1.00 56.00 74 SER A CA 1
ATOM 618 C C . SER A 1 74 ? 9.672 -2.254 4.871 1.00 56.00 74 SER A C 1
ATOM 620 O O . SER A 1 74 ? 9.044 -1.380 4.286 1.00 56.00 74 SER A O 1
ATOM 622 N N . PHE A 1 75 ? 9.221 -2.827 5.989 1.00 61.09 75 PHE A N 1
ATOM 623 C CA . PHE A 1 75 ? 7.985 -2.416 6.664 1.00 61.09 75 PHE A CA 1
ATOM 624 C C . PHE A 1 75 ? 8.294 -1.871 8.062 1.00 61.09 75 PHE A C 1
ATOM 626 O O . PHE A 1 75 ? 8.410 -2.653 9.011 1.00 61.09 75 PHE A O 1
ATOM 633 N N . PRO A 1 76 ? 8.442 -0.551 8.239 1.00 57.00 76 PRO A N 1
ATOM 634 C CA . PRO A 1 76 ? 8.458 0.027 9.571 1.00 57.00 76 PRO A CA 1
ATOM 635 C C . PRO A 1 76 ? 7.027 0.032 10.131 1.00 57.00 76 PRO A C 1
ATOM 637 O O . PRO A 1 76 ? 6.217 0.898 9.809 1.00 57.00 76 PRO A O 1
ATOM 640 N N . LEU A 1 77 ? 6.704 -0.948 10.978 1.00 54.00 77 LEU A N 1
ATOM 641 C CA . LEU A 1 77 ? 5.514 -0.895 11.829 1.00 54.00 77 LEU A CA 1
ATOM 642 C C . LEU A 1 77 ? 5.796 0.091 12.971 1.00 54.00 77 LEU A C 1
ATOM 644 O O . LEU A 1 77 ? 6.522 -0.236 13.909 1.00 54.00 77 LEU A O 1
ATOM 648 N N . LEU A 1 78 ? 5.267 1.311 12.865 1.00 54.31 78 LEU A N 1
ATOM 649 C CA . LEU A 1 78 ? 5.286 2.282 13.957 1.00 54.31 78 LEU A CA 1
ATOM 650 C C . LEU A 1 78 ? 3.994 2.109 14.772 1.00 54.31 78 LEU A C 1
ATOM 652 O O . LEU A 1 78 ? 2.904 2.386 14.269 1.00 54.31 78 LEU A O 1
ATOM 656 N N . ASN A 1 79 ? 4.130 1.609 16.003 1.00 44.97 79 ASN A N 1
ATOM 657 C CA . ASN A 1 79 ? 3.033 1.524 16.975 1.00 44.97 79 ASN A CA 1
ATOM 658 C C . ASN A 1 79 ? 2.726 2.894 17.583 1.00 44.97 79 ASN A C 1
ATOM 660 O O . ASN A 1 79 ? 3.699 3.610 17.914 1.00 44.97 79 ASN A O 1
#